Protein AF-A0A2N5A2Q9-F1 (afdb_monomer_lite)

Radius of gyration: 13.78 Å; chains: 1; bounding box: 33×36×36 Å

Foldseek 3Di:
DDPPVDDQLVVLLVLLVVLVVLVQADPNDGHDDPDPPVVNVVSVVLVVCVVVVVDALLRSLQVVQCPCVVVVHRNSPPPPSSVSSSVLNVCCVPVNSVVSCVVVD

InterPro domains:
  IPR008927 6-phosphogluconate dehydrogenase-like, C-terminal domain superfamily [SSF48179] (3-104)
  IPR013118 Mannitol dehydrogenase, C-terminal [PF08125] (2-92)
  IPR013328 6-phosphogluconate dehydrogenase, domain 2 [G3DSA:1.10.1040.10] (1-103)

Organism: Klebsiella variicola (NCBI:txid244366)

Sequence (105 aa):
QQKSGQLPPRLTFALAALIAFYRGEREGERYPVQDDAEWLTRYQTLWARHRDRQMSTRELVTAVLSVEAHWEQDLSQIPGLVEQVTADLDAILSRGMRDAVQPLC

pLDDT: mean 82.47, std 11.89, range [37.38, 92.81]

Structure (mmCIF, N/CA/C/O backbone):
data_AF-A0A2N5A2Q9-F1
#
_entry.id   AF-A0A2N5A2Q9-F1
#
loop_
_atom_site.group_PDB
_atom_site.id
_atom_site.type_symbol
_atom_site.label_atom_id
_atom_site.label_alt_id
_atom_site.label_comp_id
_atom_site.label_asym_id
_atom_site.label_entity_id
_atom_site.label_seq_id
_atom_site.pdbx_PDB_ins_code
_atom_site.Cartn_x
_atom_site.Cartn_y
_atom_site.Cartn_z
_atom_site.occupancy
_atom_site.B_iso_or_equiv
_atom_site.auth_seq_id
_atom_site.auth_comp_id
_atom_site.auth_asym_id
_atom_site.auth_atom_id
_atom_site.pdbx_PDB_model_num
ATOM 1 N N . GLN A 1 1 ? -12.706 22.529 12.971 1.00 37.38 1 GLN A N 1
ATOM 2 C CA . GLN A 1 1 ? -13.455 21.467 12.266 1.00 37.38 1 GLN A CA 1
ATOM 3 C C . GLN A 1 1 ? -13.303 20.181 13.065 1.00 37.38 1 GLN A C 1
ATOM 5 O O . GLN A 1 1 ? -12.215 19.928 13.570 1.00 37.38 1 GLN A O 1
ATOM 10 N N . GLN A 1 2 ? -14.412 19.489 13.318 1.00 38.66 2 GLN A N 1
ATOM 11 C CA . GLN A 1 2 ? -14.567 18.481 14.372 1.00 38.66 2 GLN A CA 1
ATOM 12 C C . GLN A 1 2 ? -13.675 17.255 14.124 1.00 38.66 2 GLN A C 1
ATOM 14 O O . GLN A 1 2 ? -13.902 16.488 13.195 1.00 38.66 2 GLN A O 1
ATOM 19 N N . LYS A 1 3 ? -12.656 17.076 14.976 1.00 41.25 3 LYS A N 1
ATOM 20 C CA . LYS A 1 3 ? -11.900 15.826 15.112 1.00 41.25 3 LYS A CA 1
ATOM 21 C C . LYS A 1 3 ? -12.772 14.821 15.865 1.00 41.25 3 LYS A C 1
ATOM 23 O O . LYS A 1 3 ? -12.591 14.613 17.061 1.00 41.25 3 LYS A O 1
ATOM 28 N N . SER A 1 4 ? -13.768 14.256 15.193 1.00 43.88 4 SER A N 1
ATOM 29 C CA . SER A 1 4 ? -14.418 13.045 15.690 1.00 43.88 4 SER A CA 1
ATOM 30 C C . SER A 1 4 ? -13.333 11.975 15.782 1.00 43.88 4 SER A C 1
ATOM 32 O O . SER A 1 4 ? -12.590 11.793 14.822 1.00 43.88 4 SER A O 1
ATOM 34 N N . GLY A 1 5 ? -13.189 11.305 16.925 1.00 52.38 5 GLY A N 1
ATOM 35 C CA . GLY A 1 5 ? -12.181 10.259 17.171 1.00 52.38 5 GLY A CA 1
ATOM 36 C C . GLY A 1 5 ? -12.382 8.976 16.352 1.00 52.38 5 GLY A C 1
ATOM 37 O O . GLY A 1 5 ? -12.072 7.891 16.827 1.00 52.38 5 GLY A O 1
ATOM 38 N N . GLN A 1 6 ? -12.945 9.095 15.152 1.00 58.81 6 GLN A N 1
ATOM 39 C CA . GLN A 1 6 ? -13.141 8.044 14.169 1.00 58.81 6 GLN A CA 1
ATOM 40 C C . GLN A 1 6 ? -12.215 8.330 12.989 1.00 58.81 6 GLN A C 1
ATOM 42 O O . GLN A 1 6 ? -12.105 9.471 12.536 1.00 58.81 6 GLN A O 1
ATOM 47 N N . LEU A 1 7 ? -11.529 7.290 12.518 1.00 67.12 7 LEU A N 1
ATOM 48 C CA . LEU A 1 7 ? -10.614 7.381 11.388 1.00 67.12 7 LEU A CA 1
ATOM 49 C C . LEU A 1 7 ? -11.367 7.958 10.182 1.00 67.12 7 LEU A C 1
ATOM 51 O O . LEU A 1 7 ? -12.399 7.401 9.807 1.00 67.12 7 LEU A O 1
ATOM 55 N N . PRO A 1 8 ? -10.910 9.079 9.594 1.00 75.19 8 PRO A N 1
ATOM 56 C CA . PRO A 1 8 ? -11.610 9.684 8.476 1.00 75.19 8 PRO A CA 1
ATOM 57 C C . PRO A 1 8 ? -11.579 8.711 7.287 1.00 75.19 8 PRO A C 1
ATOM 59 O O . PRO A 1 8 ? -10.500 8.463 6.747 1.00 75.19 8 PRO A O 1
ATOM 62 N N . PRO A 1 9 ? -12.733 8.188 6.835 1.00 75.62 9 PRO A N 1
ATOM 63 C CA . PRO A 1 9 ? -12.773 7.122 5.830 1.00 75.62 9 PRO A CA 1
ATOM 64 C C . PRO A 1 9 ? -12.246 7.596 4.468 1.00 75.62 9 PRO A C 1
ATOM 66 O O . PRO A 1 9 ? -11.700 6.834 3.682 1.00 75.62 9 PRO A O 1
ATOM 69 N N . ARG A 1 10 ? -12.319 8.906 4.204 1.00 79.81 10 ARG A N 1
ATOM 70 C CA . ARG A 1 10 ? -11.700 9.520 3.021 1.00 79.81 10 ARG A CA 1
ATOM 71 C C . ARG A 1 10 ? -10.168 9.471 3.066 1.00 79.81 10 ARG A C 1
ATOM 73 O O . ARG A 1 10 ? -9.542 9.388 2.016 1.00 79.81 10 ARG A O 1
ATOM 80 N N . LEU A 1 11 ? -9.565 9.525 4.256 1.00 83.38 11 LEU A N 1
ATOM 81 C CA . LEU A 1 11 ? -8.110 9.471 4.422 1.00 83.38 11 LEU A CA 1
ATOM 82 C C . LEU A 1 11 ? -7.589 8.043 4.256 1.00 83.38 11 LEU A C 1
ATOM 84 O O . LEU A 1 11 ? -6.606 7.838 3.551 1.00 83.38 11 LEU A O 1
ATOM 88 N N . THR A 1 12 ? -8.259 7.061 4.866 1.00 86.50 12 THR A N 1
ATOM 89 C CA . THR A 1 12 ? -7.899 5.643 4.705 1.00 86.50 12 THR A CA 1
ATOM 90 C C . THR A 1 12 ? -8.023 5.213 3.252 1.00 86.50 12 THR A C 1
ATOM 92 O O . THR A 1 12 ? -7.118 4.576 2.713 1.00 86.50 12 THR A O 1
ATOM 95 N N . PHE A 1 13 ? -9.069 5.686 2.577 1.00 86.56 13 PHE A N 1
ATOM 96 C CA . PHE A 1 13 ? -9.238 5.459 1.155 1.00 86.56 13 PHE A CA 1
ATOM 97 C C . PHE A 1 13 ? -8.154 6.128 0.311 1.00 86.56 13 PHE A C 1
ATOM 99 O O . PHE A 1 13 ? -7.640 5.513 -0.617 1.00 86.56 13 PHE A O 1
ATOM 106 N N . ALA A 1 14 ? -7.770 7.369 0.625 1.00 87.62 14 ALA A N 1
ATOM 107 C CA . ALA A 1 14 ? -6.683 8.044 -0.081 1.00 87.62 14 ALA A CA 1
ATOM 108 C C . ALA A 1 14 ? -5.353 7.281 0.058 1.00 87.62 14 ALA A C 1
ATOM 110 O O . ALA A 1 14 ? -4.634 7.134 -0.928 1.00 87.62 14 ALA A O 1
ATOM 111 N N . LEU A 1 15 ? -5.059 6.733 1.245 1.00 89.00 15 LEU A N 1
ATOM 112 C CA . LEU A 1 15 ? -3.891 5.875 1.480 1.00 89.00 15 LEU A CA 1
ATOM 113 C C . LEU A 1 15 ? -3.964 4.581 0.658 1.00 89.00 15 LEU A C 1
ATOM 115 O O . LEU A 1 15 ? -2.998 4.214 -0.007 1.00 89.00 15 LEU A O 1
ATOM 119 N N . ALA A 1 16 ? -5.119 3.916 0.647 1.00 90.75 16 ALA A N 1
ATOM 120 C CA . ALA A 1 16 ? -5.336 2.723 -0.164 1.00 90.75 16 ALA A CA 1
ATOM 121 C C . ALA A 1 16 ? -5.182 3.012 -1.668 1.00 90.75 16 ALA A C 1
ATOM 123 O O . ALA A 1 16 ? -4.516 2.268 -2.389 1.00 90.75 16 ALA A O 1
ATOM 124 N N . ALA A 1 17 ? -5.746 4.122 -2.144 1.00 88.88 17 ALA A N 1
ATOM 125 C CA . ALA A 1 17 ? -5.638 4.557 -3.530 1.00 88.88 17 ALA A CA 1
ATOM 126 C C . ALA A 1 17 ? -4.195 4.899 -3.917 1.00 88.88 17 ALA A C 1
ATOM 128 O O . ALA A 1 17 ? -3.775 4.544 -5.016 1.00 88.88 17 ALA A O 1
ATOM 129 N N . LEU A 1 18 ? -3.426 5.516 -3.016 1.00 88.56 18 LEU A N 1
ATOM 130 C CA . LEU A 1 18 ? -1.999 5.772 -3.206 1.00 88.56 18 LEU A CA 1
ATOM 131 C C . LEU A 1 18 ? -1.222 4.457 -3.363 1.00 88.56 18 LEU A C 1
ATOM 133 O O . LEU A 1 18 ? -0.476 4.283 -4.324 1.00 88.56 18 LEU A O 1
ATOM 137 N N . ILE A 1 19 ? -1.457 3.493 -2.472 1.00 90.38 19 ILE A N 1
ATOM 138 C CA . ILE A 1 19 ? -0.823 2.171 -2.538 1.00 90.38 19 ILE A CA 1
ATOM 139 C C . ILE A 1 19 ? -1.156 1.465 -3.863 1.00 90.38 19 ILE A C 1
ATOM 141 O O . ILE A 1 19 ? -0.262 0.932 -4.528 1.00 90.38 19 ILE A O 1
ATOM 145 N N . ALA A 1 20 ? -2.427 1.496 -4.279 1.00 89.62 20 ALA A N 1
ATOM 146 C CA . ALA A 1 20 ? -2.874 0.968 -5.569 1.00 89.62 20 ALA A CA 1
ATOM 147 C C . ALA A 1 20 ? -2.245 1.715 -6.756 1.00 89.62 20 ALA A C 1
ATOM 149 O O . ALA A 1 20 ? -1.919 1.094 -7.766 1.00 89.62 20 ALA A O 1
ATOM 150 N N . PHE A 1 21 ? -2.038 3.027 -6.637 1.00 86.38 21 PHE A N 1
ATOM 151 C CA . PHE A 1 21 ? -1.414 3.846 -7.671 1.00 86.38 21 PHE A CA 1
ATOM 152 C C . PHE A 1 21 ? 0.051 3.455 -7.901 1.00 86.38 21 PHE A C 1
ATOM 154 O O . PHE A 1 21 ? 0.475 3.339 -9.051 1.00 86.38 21 PHE A O 1
ATOM 161 N N . TYR A 1 22 ? 0.804 3.152 -6.841 1.00 87.56 22 TYR A N 1
ATOM 162 C CA . TYR A 1 22 ? 2.184 2.665 -6.965 1.00 87.56 22 TYR A CA 1
ATOM 163 C C . TYR A 1 22 ? 2.307 1.252 -7.540 1.00 87.56 22 TYR A C 1
ATOM 165 O O . TYR A 1 22 ? 3.402 0.845 -7.930 1.00 87.56 22 TYR A O 1
ATOM 173 N N . ARG A 1 23 ? 1.201 0.507 -7.672 1.00 85.38 23 ARG A N 1
ATOM 174 C CA . ARG A 1 23 ? 1.183 -0.713 -8.493 1.00 85.38 23 ARG A CA 1
ATOM 175 C C . ARG A 1 23 ? 1.534 -0.402 -9.952 1.00 85.38 23 ARG A C 1
ATOM 177 O O . ARG A 1 23 ? 1.973 -1.297 -10.671 1.00 85.38 23 ARG A O 1
ATOM 184 N N . GLY A 1 24 ? 1.317 0.847 -10.384 1.00 82.12 24 GLY A N 1
ATOM 185 C CA . GLY A 1 24 ? 1.618 1.321 -11.731 1.00 82.12 24 GLY A CA 1
ATOM 186 C C . GLY A 1 24 ? 0.797 0.606 -12.796 1.00 82.12 24 GLY A C 1
ATOM 187 O O . GLY A 1 24 ? 1.271 0.452 -13.912 1.00 82.12 24 GLY A O 1
ATOM 188 N N . GLU A 1 25 ? -0.394 0.109 -12.447 1.00 80.50 25 GLU A N 1
ATOM 189 C CA . GLU A 1 25 ? -1.249 -0.690 -13.326 1.00 80.50 25 GLU A CA 1
ATOM 190 C C . GLU A 1 25 ? -2.712 -0.263 -13.161 1.00 80.50 25 GLU A C 1
ATOM 192 O O . GLU A 1 25 ? -3.313 -0.477 -12.098 1.00 80.50 25 GLU A O 1
ATOM 197 N N . ARG A 1 26 ? -3.293 0.312 -14.219 1.00 73.25 26 ARG A N 1
ATOM 198 C CA . ARG A 1 26 ? -4.698 0.731 -14.288 1.00 73.25 26 ARG A CA 1
ATOM 199 C C . ARG A 1 26 ? -5.380 -0.017 -15.424 1.00 73.25 26 ARG A C 1
ATOM 201 O O . ARG A 1 26 ? -4.956 0.098 -16.561 1.00 73.25 26 ARG A O 1
ATOM 208 N N . GLU A 1 27 ? -6.423 -0.784 -15.108 1.00 70.06 27 GLU A N 1
ATOM 209 C CA . GLU A 1 27 ? -7.211 -1.525 -16.114 1.00 70.06 27 GLU A CA 1
ATOM 210 C C . GLU A 1 27 ? -6.354 -2.425 -17.038 1.00 70.06 27 GLU A C 1
ATOM 212 O O . GLU A 1 27 ? -6.692 -2.650 -18.193 1.00 70.06 27 GLU A O 1
ATOM 217 N N . GLY A 1 28 ? -5.234 -2.953 -16.525 1.00 72.50 28 GLY A N 1
ATOM 218 C CA . GLY A 1 28 ? -4.284 -3.781 -17.281 1.00 72.50 28 GLY A CA 1
ATOM 219 C C . GLY A 1 28 ? -3.205 -2.997 -18.039 1.00 72.50 28 GLY A C 1
ATOM 220 O O . GLY A 1 28 ? -2.236 -3.596 -18.504 1.00 72.50 28 GLY A O 1
ATOM 221 N N . GLU A 1 29 ? -3.305 -1.669 -18.111 1.00 78.62 29 GLU A N 1
ATOM 222 C CA . GLU A 1 29 ? -2.260 -0.812 -18.668 1.00 78.62 29 GLU A CA 1
ATOM 223 C C . GLU A 1 29 ? -1.270 -0.391 -17.586 1.00 78.62 29 GLU A C 1
ATOM 225 O O . GLU A 1 29 ? -1.641 0.154 -16.540 1.00 78.62 29 GLU A O 1
ATOM 230 N N . ARG A 1 30 ? 0.018 -0.625 -17.849 1.00 80.25 30 ARG A N 1
ATOM 231 C CA . ARG A 1 30 ? 1.083 -0.130 -16.981 1.00 80.25 30 ARG A CA 1
ATOM 232 C C . ARG A 1 30 ? 1.425 1.308 -17.330 1.00 80.25 30 ARG A C 1
ATOM 234 O O . ARG A 1 30 ? 1.631 1.619 -18.499 1.00 80.25 30 ARG A O 1
ATOM 241 N N . TYR A 1 31 ? 1.550 2.157 -16.319 1.00 80.62 31 TYR A N 1
ATOM 242 C CA . TYR A 1 31 ? 1.976 3.544 -16.484 1.00 80.62 31 TYR A CA 1
ATOM 243 C C . TYR A 1 31 ? 3.206 3.839 -15.619 1.00 80.62 31 TYR A C 1
ATOM 245 O O . TYR A 1 31 ? 3.346 3.284 -14.525 1.00 80.62 31 TYR A O 1
ATOM 253 N N . PRO A 1 32 ? 4.119 4.701 -16.097 1.00 77.00 32 PRO A N 1
ATOM 254 C CA . PRO A 1 32 ? 5.269 5.107 -15.311 1.00 77.00 32 PRO A CA 1
ATOM 255 C C . PRO A 1 32 ? 4.803 5.995 -14.156 1.00 77.00 32 PRO A C 1
ATOM 257 O O . PRO A 1 32 ? 4.252 7.074 -14.368 1.00 77.00 32 PRO A O 1
ATOM 260 N N . VAL A 1 33 ? 5.040 5.541 -12.930 1.00 81.69 33 VAL A N 1
ATOM 261 C CA . VAL A 1 33 ? 4.915 6.381 -11.739 1.00 81.69 33 VAL A CA 1
ATOM 262 C C . VAL A 1 33 ? 6.216 7.170 -11.606 1.00 81.69 33 VAL A C 1
ATOM 264 O O . VAL A 1 33 ? 7.292 6.583 -11.501 1.00 81.69 33 VAL A O 1
ATOM 267 N N . GLN A 1 34 ? 6.122 8.497 -11.687 1.00 77.88 34 GLN A N 1
ATOM 268 C CA . GLN A 1 34 ? 7.253 9.406 -11.505 1.00 77.88 34 GLN A CA 1
ATOM 269 C C . GLN A 1 34 ? 7.274 9.874 -10.055 1.00 77.88 34 GLN A C 1
ATOM 271 O O . GLN A 1 34 ? 6.547 10.792 -9.688 1.00 77.88 34 GLN A O 1
ATOM 276 N N . ASP A 1 35 ? 8.080 9.200 -9.245 1.00 83.00 35 ASP A N 1
ATOM 277 C CA . ASP A 1 35 ? 8.220 9.454 -7.815 1.00 83.00 35 ASP A CA 1
ATOM 278 C C . ASP A 1 35 ? 9.649 9.117 -7.365 1.00 83.00 35 ASP A C 1
ATOM 280 O O . ASP A 1 35 ? 10.487 8.733 -8.192 1.00 83.00 35 ASP A O 1
ATOM 284 N N . ASP A 1 36 ? 9.930 9.234 -6.070 1.00 85.12 36 ASP A N 1
ATOM 285 C CA . ASP A 1 36 ? 11.221 8.878 -5.494 1.00 85.12 36 ASP A CA 1
ATOM 286 C C . ASP A 1 36 ? 11.621 7.443 -5.861 1.00 85.12 36 ASP A C 1
ATOM 288 O O . ASP A 1 36 ? 10.883 6.478 -5.643 1.00 85.12 36 ASP A O 1
ATOM 292 N N . ALA A 1 37 ? 12.831 7.286 -6.404 1.00 83.81 37 ALA A N 1
ATOM 293 C CA . ALA A 1 37 ? 13.320 5.998 -6.894 1.00 83.81 37 ALA A CA 1
ATOM 294 C C . ALA A 1 37 ? 13.362 4.925 -5.791 1.00 83.81 37 ALA A C 1
ATOM 296 O O . ALA A 1 37 ? 13.105 3.747 -6.057 1.00 83.81 37 ALA A O 1
ATOM 297 N N . GLU A 1 38 ? 13.655 5.328 -4.552 1.00 85.50 38 GLU A N 1
ATOM 298 C CA . GLU A 1 38 ? 13.629 4.442 -3.387 1.00 85.50 38 GLU A CA 1
ATOM 299 C C . GLU A 1 38 ? 12.212 3.916 -3.122 1.00 85.50 38 GLU A C 1
ATOM 301 O O . GLU A 1 38 ? 12.007 2.705 -3.000 1.00 85.50 38 GLU A O 1
ATOM 306 N N . TRP A 1 39 ? 11.223 4.811 -3.119 1.00 83.38 39 TRP A N 1
ATOM 307 C CA . TRP A 1 39 ? 9.816 4.468 -2.935 1.00 83.38 39 TRP A CA 1
ATOM 308 C C . TRP A 1 39 ? 9.294 3.592 -4.058 1.00 83.38 39 TRP A C 1
ATOM 310 O O . TRP A 1 39 ? 8.668 2.563 -3.800 1.00 83.38 39 TRP A O 1
ATOM 320 N N . LEU A 1 40 ? 9.620 3.944 -5.299 1.00 85.31 40 LEU A N 1
ATOM 321 C CA . LEU A 1 40 ? 9.241 3.168 -6.466 1.00 85.31 40 LEU A CA 1
ATOM 322 C C . LEU A 1 40 ? 9.792 1.737 -6.380 1.00 85.31 40 LEU A C 1
ATOM 324 O O . LEU A 1 40 ? 9.049 0.773 -6.563 1.00 85.31 40 LEU A O 1
ATOM 328 N N . THR A 1 41 ? 11.072 1.585 -6.030 1.00 87.75 41 THR A N 1
ATOM 329 C CA . THR A 1 41 ? 11.724 0.275 -5.866 1.00 87.75 41 THR A CA 1
ATOM 330 C C . THR A 1 41 ? 11.097 -0.526 -4.723 1.00 87.75 41 THR A C 1
ATOM 332 O O . THR A 1 41 ? 10.854 -1.733 -4.851 1.00 87.75 41 THR A O 1
ATOM 335 N N . ARG A 1 42 ? 10.780 0.144 -3.609 1.00 88.75 42 ARG A N 1
ATOM 336 C CA . ARG A 1 42 ? 10.124 -0.468 -2.449 1.00 88.75 42 ARG A CA 1
ATOM 337 C C . ARG A 1 42 ? 8.731 -0.975 -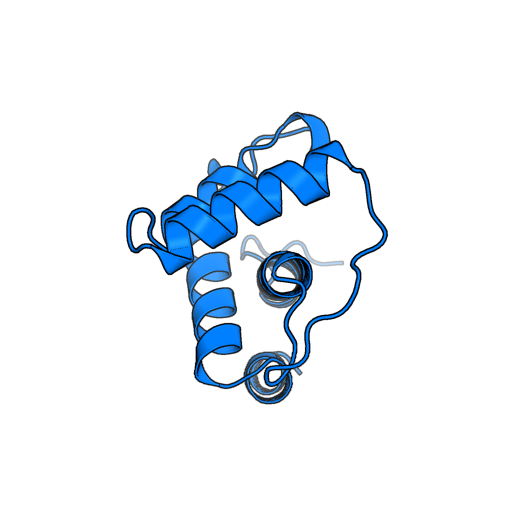2.804 1.00 88.75 42 ARG A C 1
ATOM 339 O O . ARG A 1 42 ? 8.446 -2.148 -2.576 1.00 88.75 42 ARG A O 1
ATOM 346 N N . TYR A 1 43 ? 7.895 -0.136 -3.413 1.00 89.06 43 TYR A N 1
ATOM 347 C CA . TYR A 1 43 ? 6.555 -0.524 -3.848 1.00 89.06 43 TYR A CA 1
ATOM 348 C C . TYR A 1 43 ? 6.591 -1.640 -4.884 1.00 89.06 43 TYR A C 1
ATOM 350 O O . TYR A 1 43 ? 5.817 -2.582 -4.756 1.00 89.06 43 TYR A O 1
ATOM 358 N N . GLN A 1 44 ? 7.504 -1.595 -5.859 1.00 88.19 44 GLN A N 1
ATOM 359 C CA . GLN A 1 44 ? 7.671 -2.689 -6.820 1.00 88.19 44 GLN A CA 1
ATOM 360 C C . GLN A 1 44 ? 7.994 -4.011 -6.116 1.00 88.19 44 GLN A C 1
ATOM 362 O O . GLN A 1 44 ? 7.395 -5.035 -6.435 1.00 88.19 44 GLN A O 1
ATOM 367 N N . THR A 1 45 ? 8.879 -3.987 -5.116 1.00 90.88 45 THR A N 1
ATOM 368 C CA . THR A 1 45 ? 9.238 -5.178 -4.329 1.00 90.88 45 THR A CA 1
ATOM 369 C C . THR A 1 45 ? 8.056 -5.693 -3.503 1.00 90.88 45 THR A C 1
ATOM 371 O O . THR A 1 45 ? 7.790 -6.895 -3.486 1.00 90.88 45 THR A O 1
ATOM 374 N N . LEU A 1 46 ? 7.322 -4.799 -2.832 1.00 91.94 46 LEU A N 1
ATOM 375 C CA . LEU A 1 46 ? 6.136 -5.148 -2.044 1.00 91.94 46 LEU A CA 1
ATOM 376 C C . LEU A 1 46 ? 5.034 -5.733 -2.939 1.00 91.94 46 LEU A C 1
ATOM 378 O O . LEU A 1 46 ? 4.515 -6.815 -2.666 1.00 91.94 46 LEU A O 1
ATOM 382 N N . TRP A 1 47 ? 4.720 -5.067 -4.048 1.00 90.88 47 TRP A N 1
ATOM 383 C CA . TRP A 1 47 ? 3.725 -5.536 -5.009 1.00 90.88 47 TRP A CA 1
ATOM 384 C C . TRP A 1 47 ? 4.131 -6.840 -5.697 1.00 90.88 47 TRP A C 1
ATOM 386 O O . TRP A 1 47 ? 3.257 -7.660 -5.971 1.00 90.88 47 TRP A O 1
ATOM 396 N N . ALA A 1 48 ? 5.423 -7.071 -5.952 1.00 90.81 48 ALA A N 1
ATOM 397 C CA . ALA A 1 48 ? 5.911 -8.351 -6.464 1.00 90.81 48 ALA A CA 1
ATOM 398 C C . ALA A 1 48 ? 5.627 -9.489 -5.472 1.00 90.81 48 ALA A C 1
ATOM 400 O O . ALA A 1 48 ? 5.008 -10.479 -5.846 1.00 90.81 48 ALA A O 1
ATOM 401 N N . ARG A 1 49 ? 5.950 -9.305 -4.184 1.00 91.75 49 ARG A N 1
ATOM 402 C CA . ARG A 1 49 ? 5.651 -10.300 -3.136 1.00 91.75 49 ARG A CA 1
ATOM 403 C C . ARG A 1 49 ? 4.154 -10.557 -2.973 1.00 91.75 49 ARG A C 1
ATOM 405 O O . ARG A 1 49 ? 3.748 -11.700 -2.779 1.00 91.75 49 ARG A O 1
ATOM 412 N N . HIS A 1 50 ? 3.332 -9.509 -3.058 1.00 90.25 50 HIS A N 1
ATOM 413 C CA . HIS A 1 50 ? 1.871 -9.643 -3.035 1.00 90.25 50 HIS A CA 1
ATOM 414 C C . HIS A 1 50 ? 1.362 -10.452 -4.234 1.00 90.25 50 HIS A C 1
ATOM 416 O O . HIS A 1 50 ? 0.601 -11.406 -4.062 1.00 90.25 50 HIS A O 1
ATOM 422 N N . ARG A 1 51 ? 1.865 -10.148 -5.438 1.00 86.12 51 ARG A N 1
ATOM 423 C CA . ARG A 1 51 ? 1.555 -10.876 -6.680 1.00 86.12 51 ARG A CA 1
ATOM 424 C C . ARG A 1 51 ? 1.960 -12.350 -6.598 1.00 86.12 51 ARG A C 1
ATOM 426 O O . ARG A 1 51 ? 1.188 -13.213 -7.010 1.00 86.12 51 ARG A O 1
ATOM 433 N N . ASP A 1 52 ? 3.115 -12.630 -6.003 1.00 90.56 52 ASP A N 1
ATOM 434 C CA . ASP A 1 52 ? 3.639 -13.982 -5.788 1.00 90.56 52 ASP A CA 1
ATOM 435 C C . ASP A 1 52 ? 2.957 -14.716 -4.617 1.00 90.56 52 ASP A C 1
ATOM 437 O O . ASP A 1 52 ? 3.349 -15.829 -4.267 1.00 90.56 52 ASP A O 1
ATOM 441 N N . ARG A 1 53 ? 1.925 -14.111 -4.001 1.00 86.31 53 ARG A N 1
ATOM 442 C CA . ARG A 1 53 ? 1.215 -14.616 -2.809 1.00 86.31 53 ARG A CA 1
ATOM 443 C C . ARG A 1 53 ? 2.130 -14.885 -1.612 1.00 86.31 53 ARG A C 1
ATOM 445 O O . ARG A 1 53 ? 1.776 -15.646 -0.716 1.00 86.31 53 ARG A O 1
ATOM 452 N N . GLN A 1 54 ? 3.297 -14.250 -1.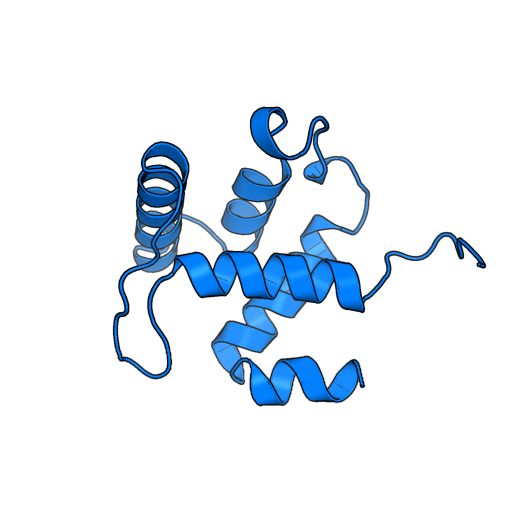587 1.00 91.12 54 GLN A N 1
ATOM 453 C CA . GLN A 1 54 ? 4.225 -14.284 -0.460 1.00 91.12 54 GLN A CA 1
ATOM 454 C C . GLN A 1 54 ? 3.836 -13.286 0.632 1.00 91.12 54 GLN A C 1
ATOM 456 O O . GLN A 1 54 ? 4.356 -13.368 1.739 1.00 91.12 54 GLN A O 1
ATOM 461 N N . MET A 1 55 ? 2.964 -12.328 0.309 1.00 90.88 55 MET A N 1
ATOM 462 C CA . MET A 1 55 ? 2.532 -11.277 1.218 1.00 90.88 55 MET A CA 1
ATOM 463 C C . MET A 1 55 ? 1.046 -10.973 1.017 1.00 90.88 55 MET A C 1
ATOM 465 O O . MET A 1 55 ? 0.564 -10.882 -0.113 1.00 90.88 55 MET A O 1
ATOM 469 N N . SER A 1 56 ? 0.320 -10.799 2.115 1.00 91.25 56 SER A N 1
ATOM 470 C CA . SER A 1 56 ? -1.089 -10.398 2.102 1.00 91.25 56 SER A CA 1
ATOM 471 C C . SER A 1 56 ? -1.264 -8.894 1.847 1.00 91.25 56 SER A C 1
ATOM 473 O O . SER A 1 56 ? -0.348 -8.098 2.062 1.00 91.25 56 SER A O 1
ATOM 475 N N . THR A 1 57 ? -2.465 -8.475 1.425 1.00 90.62 57 THR A N 1
ATOM 476 C CA . THR A 1 57 ? -2.810 -7.046 1.277 1.00 90.62 57 THR A CA 1
ATOM 477 C C . THR A 1 57 ? -2.578 -6.290 2.591 1.00 90.62 57 THR A C 1
ATOM 479 O O . THR A 1 57 ? -2.036 -5.188 2.584 1.00 90.62 57 THR A O 1
ATOM 482 N N . ARG A 1 58 ? -2.895 -6.921 3.732 1.00 91.44 58 ARG A N 1
ATOM 483 C CA . ARG A 1 58 ? -2.660 -6.365 5.071 1.00 91.44 58 ARG A CA 1
ATOM 484 C C . ARG A 1 58 ? -1.185 -6.093 5.334 1.00 91.44 58 ARG A C 1
ATOM 486 O O . ARG A 1 58 ? -0.844 -5.007 5.776 1.00 91.44 58 ARG A O 1
ATOM 493 N N . GLU A 1 59 ? -0.311 -7.060 5.073 1.00 92.06 59 GLU A N 1
ATOM 494 C CA . GLU A 1 59 ? 1.134 -6.892 5.276 1.00 92.06 59 GLU A CA 1
ATOM 495 C C . GLU A 1 59 ? 1.722 -5.819 4.359 1.00 92.06 59 GLU A C 1
ATOM 497 O O . GLU A 1 59 ? 2.561 -5.038 4.803 1.00 92.06 59 GLU A O 1
ATOM 502 N N . LEU A 1 60 ? 1.241 -5.736 3.114 1.00 92.25 60 LEU A N 1
ATOM 503 C CA . LEU A 1 60 ? 1.621 -4.679 2.180 1.00 92.25 60 LEU A CA 1
ATOM 504 C C . LEU A 1 60 ? 1.261 -3.295 2.740 1.00 92.25 60 LEU A C 1
ATOM 506 O O . LEU A 1 60 ? 2.105 -2.403 2.768 1.00 92.25 60 LEU A O 1
ATOM 510 N N . VAL A 1 61 ? 0.030 -3.137 3.233 1.00 92.69 61 VAL A N 1
ATOM 511 C CA . VAL A 1 61 ? -0.449 -1.897 3.858 1.00 92.69 61 VAL A CA 1
ATOM 512 C C . VAL A 1 61 ? 0.350 -1.573 5.120 1.00 92.69 61 VAL A C 1
ATOM 514 O O . VAL A 1 61 ? 0.833 -0.452 5.255 1.00 92.69 61 VAL A O 1
ATOM 517 N N . THR A 1 62 ? 0.554 -2.542 6.016 1.00 92.44 62 THR A N 1
ATOM 518 C CA . THR A 1 62 ? 1.363 -2.360 7.230 1.00 92.44 62 THR A CA 1
ATOM 519 C C . THR A 1 62 ? 2.773 -1.889 6.886 1.00 92.44 62 THR A C 1
ATOM 521 O O . THR A 1 62 ? 3.230 -0.905 7.455 1.00 92.44 62 THR A O 1
ATOM 524 N N . ALA A 1 63 ? 3.439 -2.531 5.920 1.00 91.56 63 ALA A N 1
ATOM 525 C CA . ALA A 1 63 ? 4.809 -2.203 5.527 1.00 91.56 63 ALA A CA 1
ATOM 526 C C . ALA A 1 63 ? 4.958 -0.799 4.917 1.00 91.56 63 ALA A C 1
ATO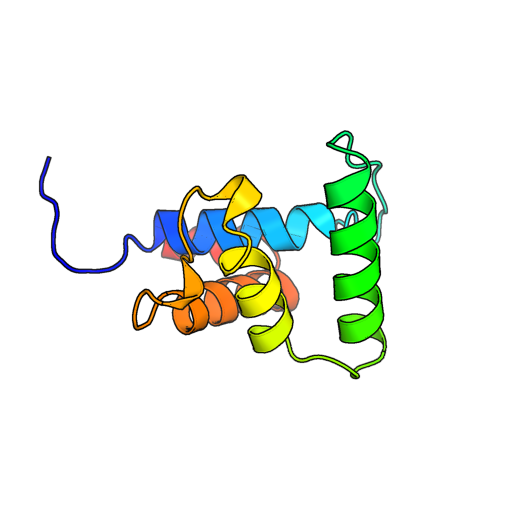M 528 O O . ALA A 1 63 ? 6.055 -0.242 4.950 1.00 91.56 63 ALA A O 1
ATOM 529 N N . VAL A 1 64 ? 3.885 -0.247 4.341 1.00 91.06 64 VAL A N 1
ATOM 530 C CA . VAL A 1 64 ? 3.833 1.126 3.814 1.00 91.06 64 VAL A CA 1
ATOM 531 C C . VAL A 1 64 ? 3.532 2.133 4.924 1.00 91.06 64 VAL A C 1
ATOM 533 O O . VAL A 1 64 ? 4.166 3.186 4.992 1.00 91.06 64 VAL A O 1
ATOM 536 N N . LEU A 1 65 ? 2.566 1.826 5.791 1.00 90.38 65 LEU A N 1
ATOM 537 C CA . LEU A 1 65 ? 2.145 2.713 6.879 1.00 90.38 65 LEU A CA 1
ATOM 538 C C . LEU A 1 65 ? 3.182 2.797 8.005 1.00 90.38 65 LEU A C 1
ATOM 540 O O . LEU A 1 65 ? 3.241 3.808 8.697 1.00 90.38 65 LEU A O 1
ATOM 544 N N . SER A 1 66 ? 4.031 1.779 8.157 1.00 91.25 66 SER A N 1
ATOM 545 C CA . SER A 1 66 ? 5.114 1.765 9.143 1.00 91.25 66 SER A CA 1
ATOM 546 C C . SER A 1 66 ? 6.384 2.492 8.693 1.00 91.25 66 SER A C 1
ATOM 548 O O . SER A 1 66 ? 7.411 2.407 9.365 1.00 91.25 66 SER A O 1
ATOM 550 N N . VAL A 1 67 ? 6.380 3.164 7.534 1.00 88.19 67 VAL A N 1
ATOM 551 C CA . VAL A 1 67 ? 7.558 3.902 7.055 1.00 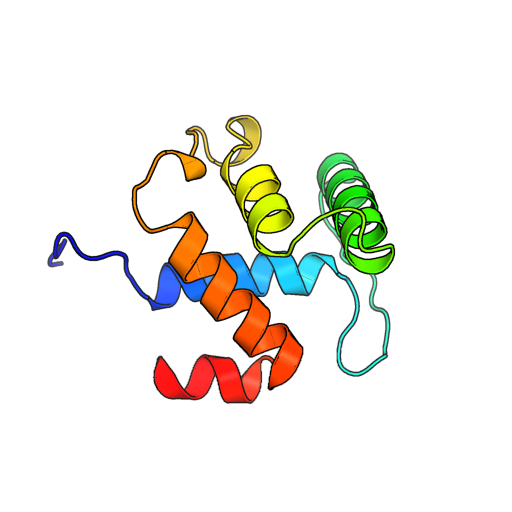88.19 67 VAL A CA 1
ATOM 552 C C . VAL A 1 67 ? 7.624 5.276 7.716 1.00 88.19 67 VAL A C 1
ATOM 554 O O . VAL A 1 67 ? 7.209 6.285 7.147 1.00 88.19 67 VAL A O 1
ATOM 557 N N . GLU A 1 68 ? 8.203 5.313 8.914 1.00 85.75 68 GLU A N 1
ATOM 558 C CA . GLU A 1 68 ? 8.409 6.545 9.689 1.00 85.75 68 GLU A CA 1
ATOM 559 C C . GLU A 1 68 ? 9.176 7.617 8.906 1.00 85.75 68 GLU A C 1
ATOM 561 O O . GLU A 1 68 ? 8.866 8.794 9.015 1.00 85.75 68 GLU A O 1
ATOM 566 N N . ALA A 1 69 ? 10.125 7.229 8.049 1.00 83.81 69 ALA A N 1
ATOM 567 C CA . ALA A 1 69 ? 10.889 8.174 7.230 1.00 83.81 69 ALA A CA 1
ATOM 568 C C . ALA A 1 69 ? 10.022 9.011 6.267 1.00 83.81 69 ALA A C 1
ATOM 570 O O . ALA A 1 69 ? 10.470 10.046 5.786 1.00 83.81 69 ALA A O 1
ATOM 571 N N . HIS A 1 70 ? 8.800 8.563 5.970 1.00 83.81 70 HIS A N 1
ATOM 572 C CA . HIS A 1 70 ? 7.878 9.245 5.061 1.00 83.81 70 HIS A CA 1
ATOM 573 C C . HIS A 1 70 ? 6.662 9.819 5.771 1.00 83.81 70 HIS A C 1
ATOM 575 O O . HIS A 1 70 ? 6.183 10.883 5.397 1.00 83.81 70 HIS A O 1
ATOM 581 N N . TRP A 1 71 ? 6.177 9.134 6.806 1.00 84.56 71 TRP A N 1
ATOM 582 C CA . TRP A 1 71 ? 5.023 9.580 7.583 1.00 84.56 71 TRP A CA 1
ATOM 583 C C . TRP A 1 71 ? 5.396 10.386 8.832 1.00 84.56 71 TRP A C 1
ATOM 585 O O . TRP A 1 71 ? 4.499 10.825 9.551 1.00 84.56 71 TRP A O 1
ATOM 595 N N . GLU A 1 72 ? 6.693 10.523 9.129 1.00 85.62 72 GLU A N 1
ATOM 596 C CA . GLU A 1 72 ? 7.275 11.079 10.367 1.00 85.62 72 GLU A CA 1
ATOM 597 C C . GLU A 1 72 ? 6.865 10.333 11.654 1.00 85.62 72 GLU A C 1
ATOM 599 O O . GLU A 1 72 ? 7.332 10.647 12.747 1.00 85.62 72 GLU A O 1
ATOM 604 N N . GLN A 1 73 ? 5.994 9.332 11.528 1.00 86.94 73 GLN A N 1
ATOM 605 C CA . GLN A 1 73 ? 5.455 8.498 12.592 1.00 86.94 73 GLN A CA 1
ATOM 606 C C . GLN A 1 73 ? 5.047 7.135 12.025 1.00 86.94 73 GLN A C 1
ATOM 608 O O . GLN A 1 73 ? 4.733 7.013 10.840 1.00 86.94 73 GLN A O 1
ATOM 613 N N . ASP A 1 74 ? 4.979 6.117 12.876 1.00 89.88 74 ASP A N 1
ATOM 614 C CA . ASP A 1 74 ? 4.446 4.816 12.484 1.00 89.88 74 ASP A CA 1
ATOM 615 C C . ASP A 1 74 ? 2.909 4.859 12.503 1.00 89.88 74 ASP A C 1
ATOM 617 O O . ASP A 1 74 ? 2.267 4.745 13.552 1.00 89.88 74 ASP A O 1
ATOM 621 N N . LEU A 1 75 ? 2.305 5.015 11.321 1.00 87.44 75 LEU A N 1
ATOM 622 C CA . LEU A 1 75 ? 0.850 5.019 11.171 1.00 87.44 75 LEU A CA 1
ATOM 623 C 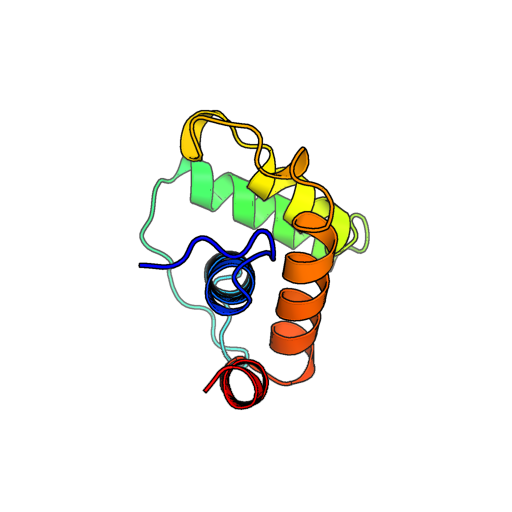C . LEU A 1 75 ? 0.239 3.636 11.422 1.00 87.44 75 LEU A C 1
ATOM 625 O O . LEU A 1 75 ? -0.944 3.544 11.751 1.00 87.44 75 LEU A O 1
ATOM 629 N N . SER A 1 7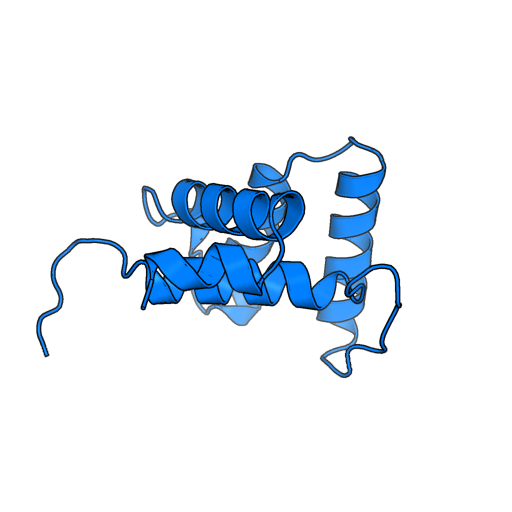6 ? 1.016 2.555 11.309 1.00 88.38 76 SER A N 1
ATOM 630 C CA . SER A 1 76 ? 0.523 1.201 11.576 1.00 88.38 76 SER A CA 1
ATOM 631 C C . SER A 1 76 ? 0.187 0.973 13.057 1.00 88.38 76 SER A C 1
ATOM 633 O O . SER A 1 76 ? -0.632 0.104 13.363 1.00 88.38 76 SER A O 1
ATOM 635 N N . GLN A 1 77 ? 0.724 1.805 13.962 1.00 87.00 77 GLN A N 1
ATOM 636 C CA . GLN A 1 77 ? 0.358 1.811 15.384 1.00 87.00 77 GLN A CA 1
ATOM 637 C C . GLN A 1 77 ? -1.059 2.338 15.635 1.00 87.00 77 GLN A C 1
ATOM 639 O O . GLN A 1 77 ? -1.599 2.149 16.726 1.00 87.00 77 GLN A O 1
ATOM 644 N N . ILE A 1 78 ? -1.677 3.015 14.659 1.00 86.19 78 ILE A N 1
ATOM 645 C CA . ILE A 1 78 ? -3.020 3.563 14.819 1.00 86.19 78 ILE A CA 1
ATOM 646 C C . ILE A 1 78 ? -4.033 2.407 14.755 1.00 86.19 78 ILE A C 1
ATOM 648 O O . ILE A 1 78 ? -4.208 1.788 13.696 1.00 86.19 78 ILE A O 1
ATOM 652 N N . PRO A 1 79 ? -4.744 2.108 15.859 1.00 83.00 79 PRO A N 1
ATOM 653 C CA . PRO A 1 79 ? -5.653 0.973 15.913 1.00 83.00 79 PRO A CA 1
ATOM 654 C C . PRO A 1 79 ? -6.794 1.144 14.905 1.00 83.00 79 PRO A C 1
ATOM 656 O O . PRO A 1 79 ? -7.473 2.168 14.875 1.00 83.00 79 PRO A O 1
ATOM 659 N N . GLY A 1 80 ? -6.994 0.125 14.068 1.00 85.38 80 GLY A N 1
ATOM 660 C CA . GLY A 1 80 ? -8.017 0.110 13.018 1.00 85.38 80 GLY A CA 1
ATOM 661 C C . GLY A 1 80 ? -7.610 0.780 11.701 1.00 85.38 80 GLY A C 1
ATOM 662 O O . GLY A 1 80 ? -8.290 0.565 10.700 1.00 85.38 80 GLY A O 1
ATOM 663 N N . LEU A 1 81 ? -6.494 1.523 11.643 1.00 89.06 81 LEU A N 1
ATOM 664 C CA . LEU A 1 81 ? -6.066 2.185 10.405 1.00 89.06 81 LEU A CA 1
ATOM 665 C C . LEU A 1 81 ? -5.657 1.168 9.341 1.00 89.06 81 LEU A C 1
ATOM 667 O O . LEU A 1 81 ? -6.169 1.204 8.226 1.00 89.06 81 LEU A O 1
ATOM 671 N N . VAL A 1 82 ? -4.773 0.235 9.700 1.00 91.50 82 VAL A N 1
ATOM 672 C CA . VAL A 1 82 ? -4.302 -0.817 8.788 1.00 91.50 82 VAL A CA 1
ATOM 673 C C . VAL A 1 82 ? -5.478 -1.624 8.243 1.00 91.50 82 VAL A C 1
ATOM 675 O O . VAL A 1 82 ? -5.526 -1.898 7.048 1.00 91.50 82 VAL A O 1
ATOM 678 N N . GLU A 1 83 ? -6.439 -1.989 9.094 1.00 90.44 83 GLU A N 1
ATOM 679 C CA . GLU A 1 83 ? -7.589 -2.794 8.668 1.00 90.44 83 GLU A CA 1
ATOM 680 C C . GLU A 1 83 ? -8.499 -2.026 7.712 1.00 90.44 83 GLU A C 1
ATOM 682 O O . GLU A 1 83 ? -8.871 -2.569 6.673 1.00 90.44 83 GLU A O 1
ATOM 687 N N . GLN A 1 84 ? -8.782 -0.752 8.002 1.00 90.06 84 GLN A N 1
ATOM 688 C CA . GLN A 1 84 ? -9.599 0.080 7.123 1.00 90.06 84 GLN A CA 1
ATOM 689 C C . GLN A 1 84 ? -8.917 0.310 5.768 1.00 90.06 84 GLN A C 1
ATOM 691 O O . GLN A 1 84 ? -9.539 0.104 4.731 1.00 90.06 84 GLN A O 1
ATOM 696 N N . VAL A 1 85 ? -7.624 0.652 5.760 1.00 92.38 85 VAL A N 1
ATOM 697 C CA . VAL A 1 85 ? -6.851 0.843 4.519 1.00 92.38 85 VAL A CA 1
ATOM 698 C C . VAL A 1 85 ? -6.753 -0.464 3.725 1.00 92.38 85 VAL A C 1
ATOM 700 O O . VAL A 1 85 ? -6.833 -0.445 2.501 1.00 92.38 85 VAL A O 1
ATOM 703 N N . THR A 1 86 ? -6.625 -1.609 4.401 1.00 92.81 86 THR A N 1
ATOM 704 C CA . THR A 1 86 ? -6.635 -2.927 3.746 1.00 92.81 86 THR A CA 1
ATOM 705 C C . THR A 1 86 ? -7.979 -3.199 3.076 1.00 92.81 86 THR A C 1
ATOM 707 O O . THR A 1 86 ? -8.000 -3.601 1.916 1.00 92.81 86 THR A O 1
ATOM 710 N N . ALA A 1 87 ? -9.091 -2.940 3.770 1.00 90.62 87 ALA A N 1
ATOM 711 C CA . ALA A 1 87 ? -10.432 -3.116 3.219 1.00 90.62 87 ALA A CA 1
ATOM 712 C C . ALA A 1 87 ? -10.691 -2.182 2.025 1.00 90.62 87 ALA A C 1
ATOM 714 O O . ALA A 1 87 ? -11.215 -2.621 1.000 1.00 90.62 87 ALA A O 1
ATOM 715 N N . ASP A 1 88 ? -10.273 -0.918 2.133 1.00 90.38 88 ASP A N 1
ATOM 716 C CA . ASP A 1 88 ? -10.374 0.067 1.055 1.00 90.38 88 ASP A CA 1
ATOM 717 C C . ASP A 1 88 ? -9.522 -0.361 -0.157 1.00 90.38 88 ASP A C 1
ATOM 719 O O . ASP A 1 88 ? -9.974 -0.282 -1.301 1.00 90.38 88 ASP A O 1
ATOM 723 N N . LEU A 1 89 ? -8.312 -0.886 0.076 1.00 91.25 89 LEU A N 1
ATOM 724 C CA . LEU A 1 89 ? -7.426 -1.375 -0.982 1.00 91.25 89 LEU A CA 1
ATOM 725 C C . LEU A 1 89 ? -8.000 -2.615 -1.672 1.00 91.25 89 LEU A C 1
ATOM 727 O O . LEU A 1 89 ? -8.045 -2.652 -2.899 1.00 91.25 89 LEU A O 1
ATOM 731 N N . ASP A 1 90 ? -8.494 -3.600 -0.922 1.00 90.25 90 ASP A N 1
ATOM 732 C CA . ASP A 1 90 ? -9.152 -4.775 -1.506 1.00 90.25 90 ASP A CA 1
ATOM 733 C C . ASP A 1 90 ? -10.408 -4.386 -2.299 1.00 90.25 90 ASP A C 1
ATOM 735 O O . ASP A 1 90 ? -10.670 -4.964 -3.360 1.00 90.25 90 ASP A O 1
ATOM 739 N N . ALA A 1 91 ? -11.158 -3.372 -1.851 1.00 88.56 91 ALA A N 1
ATOM 740 C CA . ALA A 1 91 ? -12.282 -2.829 -2.606 1.00 88.56 91 ALA A CA 1
ATOM 741 C C . ALA A 1 91 ? -11.825 -2.196 -3.931 1.00 88.56 91 ALA A C 1
ATOM 743 O O . ALA A 1 91 ? -12.423 -2.482 -4.971 1.00 88.56 91 ALA A O 1
ATOM 744 N N . ILE A 1 92 ? -10.742 -1.409 -3.926 1.00 88.12 92 ILE A N 1
ATOM 745 C CA . ILE A 1 92 ? -10.145 -0.828 -5.142 1.00 88.12 92 ILE A CA 1
ATOM 746 C C . ILE A 1 92 ? -9.647 -1.926 -6.089 1.00 88.12 92 ILE A C 1
ATOM 748 O O . ILE A 1 92 ? -9.849 -1.825 -7.299 1.00 88.12 92 ILE A O 1
ATOM 752 N N . LEU A 1 93 ? -9.018 -2.978 -5.563 1.00 84.81 93 LEU A N 1
ATOM 753 C CA . LEU A 1 93 ? -8.498 -4.089 -6.361 1.00 84.81 93 LEU A CA 1
ATOM 754 C C . LEU A 1 93 ? -9.614 -4.951 -6.963 1.00 84.81 93 LEU A C 1
ATOM 756 O O . LEU A 1 93 ? -9.479 -5.401 -8.099 1.00 84.81 93 LEU A O 1
ATOM 760 N N . SER A 1 94 ? -10.703 -5.165 -6.221 1.00 85.19 94 SER A N 1
ATOM 761 C CA . SER A 1 94 ? -11.804 -6.047 -6.631 1.00 85.19 94 SER A CA 1
ATOM 762 C C . SER A 1 94 ? -12.846 -5.350 -7.503 1.00 85.19 94 SER A C 1
ATOM 764 O O . SER A 1 94 ? -13.375 -5.959 -8.429 1.00 85.19 94 SER A O 1
ATOM 766 N N . ARG A 1 95 ? -13.181 -4.093 -7.188 1.00 81.44 95 ARG A N 1
ATOM 767 C CA . ARG A 1 95 ? -14.264 -3.331 -7.839 1.00 81.44 95 ARG A CA 1
ATOM 768 C C . ARG A 1 95 ? -13.746 -2.220 -8.749 1.00 81.44 95 ARG A C 1
ATOM 770 O O . ARG A 1 95 ? -14.493 -1.702 -9.563 1.00 81.44 95 ARG A O 1
ATOM 777 N N . GLY A 1 96 ? -12.473 -1.853 -8.629 1.00 77.81 96 GLY A N 1
ATOM 778 C CA . GLY A 1 96 ? -11.909 -0.691 -9.302 1.00 77.81 96 GLY A CA 1
ATOM 779 C C . GLY A 1 96 ? -12.078 0.597 -8.493 1.00 77.81 96 GLY A C 1
ATOM 780 O O . GLY A 1 96 ? -12.935 0.734 -7.621 1.00 77.81 96 GLY A O 1
ATOM 781 N N . MET A 1 97 ? -11.236 1.582 -8.805 1.00 76.50 97 MET A N 1
ATOM 782 C CA . MET A 1 97 ? -11.136 2.839 -8.052 1.00 76.50 97 MET A CA 1
ATOM 783 C C . MET A 1 97 ? -12.432 3.673 -8.072 1.00 76.50 97 MET A C 1
ATOM 785 O O . MET A 1 97 ? -12.728 4.361 -7.099 1.00 76.50 97 MET A O 1
ATOM 789 N N . ARG A 1 98 ? -13.222 3.604 -9.157 1.00 72.00 98 ARG A N 1
ATOM 790 C CA . ARG A 1 98 ? -14.491 4.346 -9.299 1.00 72.00 98 ARG A CA 1
ATOM 791 C C . ARG A 1 98 ? -15.597 3.804 -8.396 1.00 72.00 98 ARG A C 1
ATOM 793 O O . ARG A 1 98 ? -16.262 4.588 -7.729 1.00 72.00 98 ARG A O 1
ATOM 800 N N . ASP A 1 99 ? -15.777 2.490 -8.343 1.00 74.38 99 ASP A N 1
ATOM 801 C CA . ASP A 1 99 ? -16.789 1.879 -7.476 1.00 74.38 99 ASP A CA 1
ATOM 802 C C . ASP A 1 99 ? -16.393 1.957 -6.000 1.00 74.38 99 ASP A C 1
ATOM 804 O O . ASP A 1 99 ? -17.246 2.092 -5.126 1.00 74.38 99 ASP A O 1
ATOM 808 N N . ALA A 1 100 ? -15.091 1.927 -5.711 1.00 73.94 100 ALA A N 1
ATOM 809 C CA . ALA A 1 100 ? -14.599 2.029 -4.346 1.00 73.94 100 ALA A CA 1
ATOM 810 C C . ALA A 1 100 ? -14.732 3.454 -3.760 1.00 73.94 100 ALA A C 1
ATOM 812 O O . ALA A 1 100 ? -14.875 3.591 -2.548 1.00 73.94 100 ALA A O 1
ATOM 813 N N . VAL A 1 101 ? -14.759 4.509 -4.594 1.00 71.56 101 VAL A N 1
ATOM 814 C CA . VAL A 1 101 ? -14.964 5.899 -4.130 1.00 71.56 101 VAL A CA 1
ATOM 815 C C . VAL A 1 101 ? -16.440 6.285 -3.971 1.00 71.56 101 VAL A C 1
ATOM 817 O O . VAL A 1 101 ? -16.751 7.170 -3.179 1.00 71.56 101 VAL A O 1
ATOM 820 N N . GLN A 1 102 ? -17.368 5.615 -4.666 1.00 67.50 102 GLN A N 1
ATOM 821 C CA . GLN A 1 102 ? -18.810 5.887 -4.560 1.00 67.50 102 GLN A CA 1
ATOM 822 C C . GLN A 1 102 ? -19.369 5.906 -3.125 1.00 67.50 102 GLN A C 1
ATOM 824 O O . GLN A 1 102 ? -20.091 6.848 -2.804 1.00 67.50 102 GLN A O 1
ATOM 829 N N . PRO A 1 103 ? -19.061 4.936 -2.240 1.00 61.72 103 PRO A N 1
ATOM 830 C CA . PRO A 1 103 ? -19.574 4.946 -0.868 1.00 61.72 103 PRO A CA 1
ATOM 831 C C . PRO A 1 103 ? -18.977 6.052 0.022 1.00 61.72 103 PRO A C 1
ATOM 833 O O . PRO A 1 103 ? -19.430 6.225 1.151 1.00 61.72 103 PRO A O 1
ATOM 836 N N . LEU A 1 104 ? -17.970 6.793 -0.456 1.00 62.81 104 LEU A N 1
ATOM 837 C CA . LEU A 1 104 ? -17.313 7.875 0.285 1.00 62.81 104 LEU A CA 1
ATOM 838 C C . LEU A 1 104 ? -17.807 9.272 -0.107 1.00 62.81 104 LEU A C 1
ATOM 840 O O . LEU A 1 104 ? -17.429 10.238 0.568 1.00 62.81 104 LEU A O 1
ATOM 844 N N . CYS A 1 105 ? -18.596 9.386 -1.181 1.00 54.50 105 CYS A N 1
ATOM 845 C CA . CYS A 1 105 ? -19.142 10.641 -1.696 1.00 54.50 105 CYS A CA 1
ATOM 846 C C . CYS A 1 105 ? -20.290 11.178 -0.843 1.00 54.50 105 CYS A C 1
ATOM 848 O O . CYS A 1 105 ? -21.245 10.424 -0.566 1.00 54.50 105 CYS A O 1
#

Secondary structure (DSSP, 8-state):
----SS--HHHHHHHHHHHHHHTTEETTEE----S-HHHHHHHHHHHHHHHTTSS-HHHHHHHHHT-HHHHSS-GGGSTTHHHHHHHHHHHHHHH-HHHHHGGG-